Protein AF-A0AAV2Q529-F1 (afdb_monomer_lite)

Radius of gyration: 28.08 Å; chains: 1; bounding box: 54×74×66 Å

Organism: Meganyctiphanes norvegica (NCBI:txid48144)

Foldseek 3Di:
DDQFFKWKAFPPPRHTDGTRPQWFKAFQQRHGPVDDDPVCVVAPSRVVLFKIFTDPVRDDPQVVVQCVVVVNAKFFRADPVPRHTFWIFHRPDFDAGPVNPHTGHRTIGGPVGMDIDGPVNVVVVPPPDPDDDDDDDDDDDDDDDDDDDDDDDDDDDDDDDDDDDDDDDDDDPPDDDDDDDDD

Secondary structure (DSSP, 8-state):
------EEEETTT--EEE-TTS--EE-TTS-BTTS--TTTTT-HHHHT--EEEE-SSS--HHHHHHHHHTTTSEEEEE-TTT--EEEEEESSS-PBPTTSSSBPPSEEEETTTEEEE-HHHHTTT----------------------------------------------------------

Sequence (183 aa):
RMSNTENIRCRKCRHILLSGEDIVLRNAHNKPVSEDYESDMTCTSVQDKNCIYISDEELPQFISDAITEASWTKGKIHCPGCQARLGSFNFVSCIKCSCNSTSLPAVHLLTSKVDWLRPSDLSKYAISVPNQVPTPQEKSSLEAREELSALNETDLSSGESSAGFGTAYTASATGVASACSGT

Structure (mmCIF, N/CA/C/O backbone):
data_AF-A0AAV2Q529-F1
#
_entry.id   AF-A0AAV2Q529-F1
#
loop_
_atom_site.group_PDB
_atom_site.id
_atom_site.type_symbol
_atom_site.label_atom_id
_atom_site.label_alt_id
_atom_site.label_comp_id
_atom_site.label_asym_id
_atom_site.label_entity_id
_atom_site.label_seq_id
_atom_site.pdbx_PDB_ins_code
_atom_site.Cartn_x
_atom_site.Cartn_y
_atom_site.Cartn_z
_atom_site.occupancy
_atom_site.B_iso_or_equiv
_atom_site.auth_seq_id
_atom_site.auth_comp_id
_atom_site.auth_asym_id
_atom_site.auth_atom_id
_atom_site.pdbx_PDB_model_num
ATOM 1 N N . ARG A 1 1 ? -8.968 4.573 -24.707 1.00 37.94 1 ARG A N 1
ATOM 2 C CA . ARG A 1 1 ? -7.827 4.313 -23.798 1.00 37.94 1 ARG A CA 1
ATOM 3 C C . ARG A 1 1 ? -8.453 3.794 -22.507 1.00 37.94 1 ARG A C 1
ATOM 5 O O . ARG A 1 1 ? -8.999 4.595 -21.771 1.00 37.94 1 ARG A O 1
ATOM 12 N N . MET A 1 2 ? -8.589 2.475 -22.352 1.00 31.22 2 MET A N 1
ATOM 13 C CA . MET A 1 2 ? -9.257 1.886 -21.182 1.00 31.22 2 MET A CA 1
ATOM 14 C C . MET A 1 2 ? -8.255 1.869 -20.032 1.00 31.22 2 MET A C 1
ATOM 16 O O . MET A 1 2 ? -7.281 1.123 -20.081 1.00 31.22 2 MET A O 1
ATOM 20 N N . SER A 1 3 ? -8.458 2.744 -19.052 1.00 42.25 3 SER A N 1
ATOM 21 C CA . SER A 1 3 ? -7.800 2.682 -17.752 1.00 42.25 3 SER A CA 1
ATOM 22 C C . SER A 1 3 ? -8.264 1.399 -17.064 1.00 42.25 3 SER A C 1
ATOM 24 O O . SER A 1 3 ? -9.413 1.268 -16.654 1.00 42.25 3 SER A O 1
ATOM 26 N N . ASN A 1 4 ? -7.385 0.402 -17.032 1.00 44.97 4 ASN A N 1
ATOM 27 C CA . ASN A 1 4 ? -7.599 -0.840 -16.307 1.00 44.97 4 ASN A CA 1
ATOM 28 C C . ASN A 1 4 ? -7.437 -0.510 -14.815 1.00 44.97 4 ASN A C 1
ATOM 30 O O . ASN A 1 4 ? -6.320 -0.490 -14.310 1.00 44.97 4 ASN A O 1
ATOM 34 N N . THR A 1 5 ? -8.527 -0.133 -14.145 1.00 54.78 5 THR A N 1
ATOM 35 C CA . THR A 1 5 ? -8.522 0.211 -12.719 1.00 54.78 5 THR A CA 1
ATOM 36 C C . THR A 1 5 ? -8.322 -1.065 -11.905 1.00 54.78 5 THR A C 1
ATOM 38 O O . THR A 1 5 ? -9.232 -1.867 -11.688 1.00 54.78 5 THR A O 1
ATOM 41 N N . GLU A 1 6 ? -7.078 -1.312 -11.510 1.00 70.50 6 GLU A N 1
ATOM 42 C CA . GLU A 1 6 ? -6.723 -2.446 -10.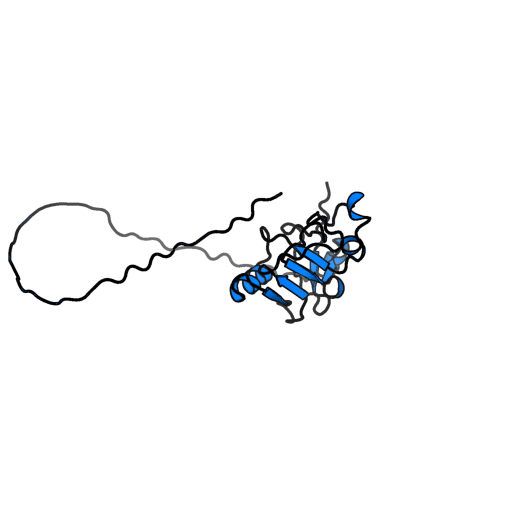668 1.00 70.50 6 GLU A CA 1
ATOM 43 C C . GLU A 1 6 ? -7.005 -2.088 -9.207 1.00 70.50 6 GLU A C 1
ATOM 45 O O . GLU A 1 6 ? -6.289 -1.308 -8.584 1.00 70.50 6 GLU A O 1
ATOM 50 N N . ASN A 1 7 ? -8.077 -2.653 -8.650 1.00 84.25 7 ASN A N 1
ATOM 51 C CA . ASN A 1 7 ? -8.392 -2.473 -7.235 1.00 84.25 7 ASN A CA 1
ATOM 52 C C . ASN A 1 7 ? -7.589 -3.478 -6.402 1.00 84.25 7 ASN A C 1
ATOM 54 O O . ASN A 1 7 ? -7.400 -4.630 -6.802 1.00 84.25 7 ASN A O 1
ATOM 58 N N . ILE A 1 8 ? -7.168 -3.085 -5.204 1.00 88.81 8 ILE A N 1
ATOM 59 C CA . ILE A 1 8 ? -6.500 -3.990 -4.264 1.00 88.81 8 ILE A CA 1
ATOM 60 C C . ILE A 1 8 ? -7.413 -4.254 -3.085 1.00 88.81 8 ILE A C 1
ATOM 62 O O . ILE A 1 8 ? -8.009 -3.343 -2.512 1.00 88.81 8 ILE A O 1
ATOM 66 N N . ARG A 1 9 ? -7.490 -5.520 -2.678 1.00 91.31 9 ARG A N 1
ATOM 67 C CA . ARG A 1 9 ? -8.253 -5.942 -1.502 1.00 91.31 9 ARG A CA 1
ATOM 68 C C . ARG A 1 9 ? -7.424 -6.769 -0.543 1.00 91.31 9 ARG A C 1
ATOM 70 O O . ARG A 1 9 ? -6.454 -7.425 -0.918 1.00 91.31 9 ARG A O 1
ATOM 77 N N . CYS A 1 10 ? -7.865 -6.816 0.704 1.00 94.56 10 CYS A N 1
ATOM 78 C CA . CYS A 1 10 ? -7.301 -7.725 1.687 1.00 94.56 10 CYS A CA 1
ATOM 79 C C . CYS A 1 10 ? -7.599 -9.180 1.303 1.00 94.56 10 CYS A C 1
ATOM 81 O O . CYS A 1 10 ? -8.757 -9.557 1.118 1.00 94.56 10 CYS A O 1
ATOM 83 N N . ARG A 1 11 ? -6.577 -10.040 1.282 1.00 93.81 11 ARG A N 1
ATOM 84 C CA . ARG A 1 11 ? -6.751 -11.468 0.978 1.00 93.81 11 ARG A CA 1
ATOM 85 C C . ARG A 1 11 ? -7.568 -12.215 2.040 1.00 93.81 11 ARG A C 1
ATOM 87 O O . ARG A 1 11 ? -8.257 -13.179 1.720 1.00 93.81 11 ARG A O 1
ATOM 94 N N . LYS A 1 12 ? -7.520 -11.762 3.303 1.00 94.81 12 LYS A N 1
ATOM 95 C CA . LYS A 1 12 ? -8.212 -12.405 4.437 1.00 94.81 12 LYS A CA 1
ATOM 96 C C . LYS A 1 12 ? -9.713 -12.106 4.461 1.00 94.81 12 LYS A C 1
ATOM 98 O O . LYS A 1 12 ? -10.503 -13.037 4.526 1.00 94.81 12 LYS A O 1
ATOM 103 N N . CYS A 1 13 ? -10.105 -10.831 4.435 1.00 95.00 13 CYS A N 1
ATOM 104 C CA . CYS A 1 13 ? -11.510 -10.423 4.589 1.00 95.00 13 CYS A CA 1
ATOM 105 C C . CYS A 1 13 ? -12.154 -9.869 3.315 1.00 95.00 13 CYS A C 1
ATOM 107 O O . CYS A 1 13 ? -13.324 -9.511 3.339 1.00 95.00 13 CYS A O 1
ATOM 109 N N . ARG A 1 14 ? -11.403 -9.773 2.211 1.00 91.56 14 ARG A N 1
ATOM 110 C CA . ARG A 1 14 ? -11.845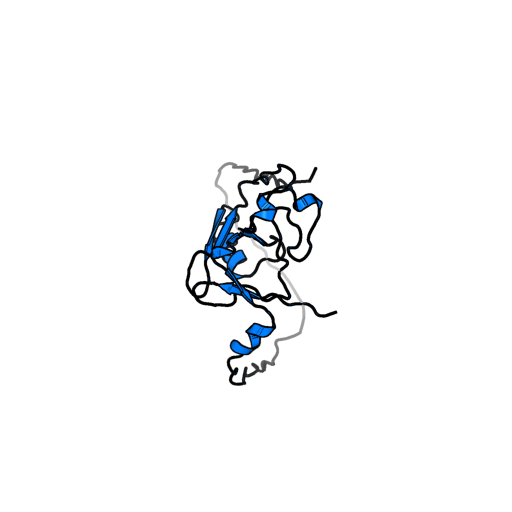 -9.216 0.920 1.00 91.56 14 ARG A CA 1
ATOM 111 C C . ARG A 1 14 ? -12.271 -7.744 0.946 1.00 91.56 14 ARG A C 1
ATOM 113 O O . ARG A 1 14 ? -12.732 -7.256 -0.078 1.00 91.56 14 ARG A O 1
ATOM 120 N N . HIS A 1 15 ? -12.053 -7.033 2.054 1.00 91.31 15 HIS A N 1
ATOM 121 C CA . HIS A 1 15 ? -12.253 -5.587 2.145 1.00 91.31 15 HIS A CA 1
ATOM 122 C C . HIS A 1 15 ? -11.388 -4.858 1.109 1.00 91.31 15 HIS A C 1
ATOM 124 O O . HIS A 1 15 ? -10.196 -5.165 0.990 1.00 91.31 15 HIS A O 1
ATOM 130 N N . ILE A 1 16 ? -11.989 -3.925 0.371 1.00 90.19 16 ILE A N 1
ATOM 131 C CA . ILE A 1 16 ? -11.302 -3.101 -0.628 1.00 90.19 16 ILE A CA 1
ATOM 132 C C . ILE A 1 16 ? -10.386 -2.126 0.103 1.00 90.19 16 ILE A C 1
ATOM 134 O O . ILE A 1 16 ? -10.824 -1.423 1.003 1.00 90.19 16 ILE A O 1
ATOM 138 N N . LEU A 1 17 ? -9.106 -2.141 -0.244 1.00 90.69 17 LEU A N 1
ATOM 139 C CA . LEU A 1 17 ? -8.079 -1.311 0.381 1.00 90.69 17 LEU A CA 1
ATOM 140 C C . LEU A 1 17 ? -7.741 -0.104 -0.488 1.00 90.69 17 LEU A C 1
ATOM 142 O O . LEU A 1 17 ? -7.551 0.983 0.040 1.00 90.69 17 LEU A O 1
ATOM 146 N N . LEU A 1 18 ? -7.636 -0.320 -1.801 1.00 87.31 18 LEU A N 1
ATOM 147 C CA . LEU A 1 18 ? -7.217 0.678 -2.781 1.00 87.31 18 LEU A CA 1
ATOM 148 C C . LEU A 1 18 ? -8.163 0.597 -3.981 1.00 87.31 18 LEU A C 1
ATOM 150 O O . LEU A 1 18 ? -8.434 -0.508 -4.469 1.00 87.31 18 LEU A O 1
ATOM 154 N N . SER A 1 19 ? -8.633 1.755 -4.438 1.00 79.75 19 SER A N 1
ATOM 155 C CA . SER A 1 19 ? -9.457 1.901 -5.638 1.00 79.75 19 SER A CA 1
ATOM 156 C C . SER A 1 19 ? -8.618 2.550 -6.740 1.00 79.75 19 SER A C 1
ATOM 158 O O . SER A 1 19 ? -7.932 3.537 -6.490 1.00 79.75 19 SER A O 1
ATOM 160 N N . GLY A 1 20 ? -8.626 1.950 -7.929 1.00 68.94 20 GLY A N 1
ATOM 161 C CA . GLY A 1 20 ? -7.602 2.078 -8.971 1.00 68.94 20 GLY A CA 1
ATOM 162 C C . GLY A 1 20 ? -7.545 3.397 -9.741 1.00 68.94 20 GLY A C 1
ATOM 163 O O . GLY A 1 20 ? -7.083 3.385 -10.878 1.00 68.94 20 GLY A O 1
ATOM 164 N N . GLU A 1 21 ? -8.015 4.500 -9.167 1.00 68.38 21 GLU A N 1
ATOM 165 C CA . GLU A 1 21 ? -7.982 5.819 -9.812 1.00 68.38 21 GLU A CA 1
ATOM 166 C C . GLU A 1 21 ? -6.964 6.764 -9.156 1.00 68.38 21 GLU A C 1
ATOM 168 O O . GLU A 1 21 ? -6.361 7.562 -9.865 1.00 68.38 21 GLU A O 1
ATOM 173 N N . ASP A 1 22 ? -6.663 6.585 -7.864 1.00 64.50 22 ASP A N 1
ATOM 174 C CA . ASP A 1 22 ? -5.897 7.580 -7.094 1.00 64.50 22 ASP A CA 1
ATOM 175 C C . ASP A 1 22 ? -4.543 7.078 -6.564 1.00 64.50 22 ASP A C 1
ATOM 177 O O . ASP A 1 22 ? -3.892 7.773 -5.789 1.00 64.50 22 ASP A O 1
ATOM 181 N N . ILE A 1 23 ? -4.134 5.841 -6.880 1.00 75.31 23 ILE A N 1
ATOM 182 C CA . ILE A 1 23 ? -2.955 5.224 -6.248 1.00 75.31 23 ILE A CA 1
ATOM 183 C C . ILE A 1 23 ? -2.055 4.559 -7.285 1.00 75.31 23 ILE A C 1
ATOM 185 O O . ILE A 1 23 ? -2.378 3.507 -7.846 1.00 75.31 23 ILE A O 1
ATOM 189 N N . VAL A 1 24 ? -0.870 5.138 -7.477 1.00 81.06 24 VAL A N 1
ATOM 190 C CA . VAL A 1 24 ? 0.184 4.566 -8.320 1.00 81.06 24 VAL A CA 1
ATOM 191 C C . VAL A 1 24 ? 0.984 3.531 -7.532 1.00 81.06 24 VAL A C 1
ATOM 193 O O . VAL A 1 24 ? 1.752 3.846 -6.621 1.00 81.06 24 VAL A O 1
ATOM 196 N N . LEU A 1 25 ? 0.835 2.267 -7.919 1.00 87.06 25 LEU A N 1
ATOM 197 C CA . LEU A 1 25 ? 1.593 1.162 -7.342 1.00 87.06 25 LEU A CA 1
ATOM 198 C C . LEU A 1 25 ? 2.964 1.054 -7.993 1.00 87.06 25 LEU A C 1
ATOM 200 O O . LEU A 1 25 ? 3.094 1.096 -9.220 1.00 87.06 25 LEU A O 1
ATOM 204 N N . ARG A 1 26 ? 3.986 0.861 -7.163 1.00 88.94 26 ARG A N 1
ATOM 205 C CA . ARG A 1 26 ? 5.387 0.857 -7.578 1.00 88.94 26 ARG A CA 1
ATOM 206 C C . ARG A 1 26 ? 6.098 -0.451 -7.248 1.00 88.94 26 ARG A C 1
ATOM 208 O O . ARG A 1 26 ? 5.731 -1.178 -6.323 1.00 88.94 26 ARG A O 1
ATOM 215 N N . ASN A 1 27 ? 7.121 -0.759 -8.034 1.00 89.81 27 ASN A N 1
ATOM 216 C CA . ASN A 1 27 ? 8.045 -1.859 -7.796 1.00 89.81 27 ASN A CA 1
ATOM 217 C C . ASN A 1 27 ? 9.168 -1.435 -6.822 1.00 89.81 27 ASN A C 1
ATOM 219 O O . ASN A 1 27 ? 9.210 -0.300 -6.342 1.00 89.81 27 ASN A O 1
ATOM 223 N N . ALA A 1 28 ? 10.107 -2.343 -6.542 1.00 89.50 28 ALA A N 1
ATOM 224 C CA . ALA A 1 28 ? 11.244 -2.077 -5.653 1.00 89.50 28 ALA A CA 1
ATOM 225 C C . ALA A 1 28 ? 12.165 -0.934 -6.135 1.00 89.50 28 ALA A C 1
ATOM 227 O O . ALA A 1 28 ? 12.891 -0.350 -5.335 1.00 89.50 28 ALA A O 1
ATOM 228 N N . HIS A 1 29 ? 12.137 -0.589 -7.424 1.00 90.50 29 HIS A N 1
ATOM 229 C CA . HIS A 1 29 ? 12.899 0.519 -8.010 1.00 90.50 29 HIS A CA 1
ATOM 230 C C . HIS A 1 29 ? 12.085 1.812 -8.120 1.00 90.50 29 HIS A C 1
ATOM 232 O O . HIS A 1 29 ? 12.476 2.726 -8.844 1.00 90.50 29 HIS A O 1
ATOM 238 N N . ASN A 1 30 ? 10.959 1.906 -7.406 1.00 88.00 30 ASN A N 1
ATOM 239 C CA . ASN A 1 30 ? 10.074 3.067 -7.424 1.00 88.00 30 ASN A CA 1
ATOM 240 C C . ASN A 1 30 ? 9.492 3.377 -8.817 1.00 88.00 30 ASN A C 1
ATOM 242 O O . ASN A 1 30 ? 9.127 4.519 -9.102 1.00 88.00 30 ASN A O 1
ATOM 246 N N . LYS A 1 31 ? 9.389 2.373 -9.692 1.00 87.81 31 LYS A N 1
ATOM 247 C CA . LYS A 1 31 ? 8.764 2.506 -11.012 1.00 87.81 31 LYS A CA 1
ATOM 248 C C . LYS A 1 31 ? 7.363 1.895 -11.015 1.00 87.81 31 LYS A C 1
ATOM 250 O O . LYS A 1 31 ? 7.134 0.968 -10.235 1.00 87.81 31 LYS A O 1
ATOM 255 N N . PRO A 1 32 ? 6.423 2.393 -11.834 1.00 86.06 32 PRO A N 1
ATOM 256 C CA . PRO A 1 32 ? 5.067 1.858 -11.882 1.00 86.06 32 PRO A CA 1
ATOM 257 C C . PRO A 1 32 ? 5.062 0.362 -12.218 1.00 86.06 32 PRO A C 1
ATOM 259 O O . PRO A 1 32 ? 5.791 -0.094 -13.094 1.00 86.06 32 PRO A O 1
ATOM 262 N N . VAL A 1 33 ? 4.221 -0.408 -11.523 1.00 79.69 33 VAL A N 1
ATOM 263 C CA . VAL A 1 33 ? 4.104 -1.870 -11.719 1.00 79.69 33 VAL A CA 1
ATOM 264 C C . VAL A 1 33 ? 3.489 -2.229 -13.081 1.00 79.69 33 VAL A C 1
ATOM 266 O O . VAL A 1 33 ? 3.658 -3.349 -13.551 1.00 79.69 33 VAL A O 1
ATOM 269 N N . SER A 1 34 ? 2.807 -1.286 -13.736 1.00 71.31 34 SER A N 1
ATOM 270 C CA . SER A 1 34 ? 2.205 -1.467 -15.062 1.00 71.31 34 SER A CA 1
ATOM 271 C C . SER A 1 34 ? 3.213 -1.510 -16.214 1.00 71.31 34 SER A C 1
ATOM 273 O O . SER A 1 34 ? 2.817 -1.777 -17.347 1.00 71.31 34 SER A O 1
ATOM 275 N N . GLU A 1 35 ? 4.486 -1.206 -15.953 1.00 67.94 35 GLU A N 1
ATOM 276 C CA . GLU A 1 35 ? 5.533 -1.123 -16.967 1.00 67.94 35 GLU A CA 1
ATOM 277 C C . GLU A 1 35 ? 6.668 -2.099 -16.645 1.00 67.94 35 GLU A C 1
ATOM 279 O O . GLU A 1 35 ? 7.240 -2.093 -15.552 1.00 67.94 35 GLU A O 1
ATOM 284 N N . ASP A 1 36 ? 7.009 -2.935 -17.624 1.00 67.88 36 ASP A N 1
ATOM 285 C CA . ASP A 1 36 ? 8.182 -3.796 -17.555 1.00 67.88 36 ASP A CA 1
ATOM 286 C C . ASP A 1 36 ? 9.399 -3.015 -18.070 1.00 67.88 36 ASP A C 1
ATOM 288 O O . ASP A 1 36 ? 9.462 -2.620 -19.235 1.00 67.88 36 ASP A O 1
ATOM 292 N N . TYR A 1 37 ? 10.380 -2.784 -17.196 1.00 72.94 37 TYR A N 1
ATOM 293 C CA . TYR A 1 37 ? 11.631 -2.116 -17.550 1.00 72.94 37 TYR A CA 1
ATOM 294 C C . TYR A 1 37 ? 12.755 -3.146 -17.675 1.00 72.94 37 TYR A C 1
ATOM 296 O O . TYR A 1 37 ? 13.086 -3.825 -16.703 1.00 72.94 37 TYR A O 1
ATOM 304 N N . GLU A 1 38 ? 13.405 -3.206 -18.838 1.00 70.00 38 GLU A N 1
ATOM 305 C CA . GLU A 1 38 ? 14.525 -4.125 -19.117 1.00 70.00 38 GLU A CA 1
ATOM 306 C C . GLU A 1 38 ? 15.650 -4.035 -18.069 1.00 70.00 38 GLU A C 1
ATOM 308 O O . GLU A 1 38 ? 16.210 -5.045 -17.651 1.00 70.00 38 GLU A O 1
ATOM 313 N N . SER A 1 39 ? 15.943 -2.827 -17.571 1.00 69.25 39 SER A N 1
ATOM 314 C CA . SER A 1 39 ? 16.947 -2.613 -16.517 1.00 69.25 39 SER A CA 1
ATOM 315 C C . SER A 1 39 ? 16.605 -3.326 -15.206 1.00 69.25 39 SER A C 1
ATOM 317 O O . SER A 1 39 ? 17.494 -3.681 -14.438 1.00 69.25 39 SER A O 1
ATOM 319 N N . ASP A 1 40 ? 15.314 -3.518 -14.940 1.00 73.31 40 ASP A N 1
ATOM 320 C CA . ASP A 1 40 ? 14.802 -4.045 -13.678 1.00 73.31 40 ASP A CA 1
ATOM 321 C C . ASP A 1 40 ? 14.610 -5.562 -13.735 1.00 73.31 40 ASP A C 1
ATOM 323 O O . ASP A 1 40 ? 14.613 -6.220 -12.695 1.00 73.31 40 ASP A O 1
ATOM 327 N N . MET A 1 41 ? 14.541 -6.129 -14.945 1.00 71.94 41 MET A N 1
ATOM 328 C CA . MET A 1 41 ? 14.480 -7.572 -15.193 1.00 71.94 41 MET A CA 1
ATOM 329 C C . MET A 1 41 ? 15.713 -8.322 -14.689 1.00 71.94 41 MET A C 1
ATOM 331 O O . MET A 1 41 ? 15.663 -9.540 -14.612 1.00 71.94 41 MET A O 1
ATOM 335 N N . THR A 1 42 ? 16.808 -7.645 -14.334 1.00 83.06 42 THR A N 1
ATOM 336 C CA . THR A 1 42 ? 18.005 -8.275 -13.746 1.00 83.06 42 THR A CA 1
ATOM 337 C C . THR A 1 42 ? 18.028 -8.208 -12.216 1.00 83.06 42 THR A C 1
ATOM 339 O O . THR A 1 42 ? 18.852 -8.865 -11.581 1.00 83.06 42 THR A O 1
ATOM 342 N N . CYS A 1 43 ? 17.124 -7.438 -11.601 1.00 87.00 43 CYS A N 1
ATOM 343 C CA . CYS A 1 43 ? 17.090 -7.244 -10.159 1.00 87.00 43 CYS A CA 1
ATOM 344 C C . CYS A 1 43 ? 16.151 -8.241 -9.475 1.00 87.00 43 CYS A C 1
ATOM 346 O O . CYS A 1 43 ? 14.934 -8.201 -9.659 1.00 87.00 43 CYS A O 1
ATOM 348 N N . THR A 1 44 ? 16.703 -9.060 -8.578 1.00 86.88 44 THR A N 1
ATOM 349 C CA . THR A 1 44 ? 15.939 -10.043 -7.794 1.00 86.88 44 THR A CA 1
ATOM 350 C C . THR A 1 44 ? 14.809 -9.405 -6.983 1.00 86.88 44 THR A C 1
ATOM 352 O O . THR A 1 44 ? 13.699 -9.922 -6.973 1.00 86.88 44 THR A O 1
ATOM 355 N N . SER A 1 45 ? 15.030 -8.231 -6.374 1.00 85.31 45 SER A N 1
ATOM 356 C CA . SER A 1 45 ? 13.980 -7.548 -5.593 1.00 85.31 45 SER A CA 1
ATOM 357 C C . SER A 1 45 ? 12.762 -7.155 -6.438 1.00 85.31 45 SER A C 1
ATOM 359 O O . SER A 1 45 ? 11.647 -7.101 -5.921 1.00 85.31 45 SER A O 1
ATOM 361 N N . VAL A 1 46 ? 12.955 -6.878 -7.732 1.00 84.31 46 VAL A N 1
ATOM 362 C CA . VAL A 1 46 ? 11.853 -6.591 -8.662 1.00 84.31 46 VAL A CA 1
ATOM 363 C C . VAL A 1 46 ? 11.226 -7.890 -9.176 1.00 84.31 46 VAL A C 1
ATOM 365 O O . VAL A 1 46 ? 10.002 -7.983 -9.258 1.00 84.31 46 VAL A O 1
ATOM 368 N N . GLN A 1 47 ? 12.042 -8.903 -9.474 1.00 82.88 47 GLN A N 1
ATOM 369 C CA . GLN A 1 47 ? 11.589 -10.208 -9.969 1.00 82.88 47 GLN A CA 1
ATOM 370 C C . GLN A 1 47 ? 10.737 -10.980 -8.956 1.00 82.88 47 GLN A C 1
ATOM 372 O O . GLN A 1 47 ? 9.741 -11.592 -9.341 1.00 82.88 47 GLN A O 1
ATOM 377 N N . ASP A 1 48 ? 11.100 -10.933 -7.673 1.00 82.50 48 ASP A N 1
ATOM 378 C CA . ASP A 1 48 ? 10.435 -11.706 -6.622 1.00 82.50 48 ASP A CA 1
ATOM 379 C C . ASP A 1 48 ? 8.978 -11.277 -6.412 1.00 82.50 48 ASP A C 1
ATOM 381 O O . ASP A 1 48 ? 8.179 -12.060 -5.900 1.00 82.50 48 ASP A O 1
ATOM 385 N N . LYS A 1 49 ? 8.622 -10.033 -6.777 1.00 80.06 49 LYS A N 1
ATOM 386 C CA . LYS A 1 49 ? 7.257 -9.468 -6.692 1.00 80.06 49 LYS A CA 1
ATOM 387 C C . LYS A 1 49 ? 6.552 -9.765 -5.350 1.00 80.06 49 LYS A C 1
ATOM 389 O O . LYS A 1 49 ? 5.328 -9.868 -5.275 1.00 80.06 49 LYS A O 1
ATOM 394 N N . ASN A 1 50 ? 7.323 -9.896 -4.266 1.00 88.81 50 ASN A N 1
ATOM 395 C CA . ASN A 1 50 ? 6.821 -10.217 -2.924 1.00 88.81 50 ASN A CA 1
ATOM 396 C C . ASN A 1 50 ? 6.186 -9.004 -2.233 1.00 88.81 50 ASN A C 1
ATOM 398 O O . ASN A 1 50 ? 5.334 -9.149 -1.350 1.00 88.81 50 ASN A O 1
ATOM 402 N N . CYS A 1 51 ? 6.595 -7.808 -2.650 1.00 90.88 51 CYS A N 1
ATOM 403 C CA . CYS A 1 51 ? 6.118 -6.540 -2.132 1.00 90.88 51 CYS A CA 1
ATOM 404 C C . CYS A 1 51 ? 5.670 -5.645 -3.284 1.00 90.88 51 CYS A C 1
ATOM 406 O O . CYS A 1 51 ? 6.304 -5.607 -4.338 1.00 90.88 51 CYS A O 1
ATOM 408 N N . ILE A 1 52 ? 4.600 -4.902 -3.039 1.00 91.56 52 ILE A N 1
ATOM 409 C CA . ILE A 1 52 ? 4.208 -3.737 -3.828 1.00 91.56 52 ILE A CA 1
ATOM 410 C C . ILE A 1 52 ? 4.440 -2.499 -2.978 1.00 91.56 52 ILE A C 1
ATOM 412 O O . ILE A 1 52 ? 4.209 -2.515 -1.766 1.00 91.56 52 ILE A O 1
ATOM 416 N N . TYR A 1 53 ? 4.912 -1.441 -3.612 1.00 92.06 53 TYR A N 1
ATOM 417 C CA . TYR A 1 53 ? 5.257 -0.193 -2.957 1.00 92.06 53 TYR A CA 1
ATOM 418 C C . TYR A 1 53 ? 4.246 0.886 -3.320 1.00 92.06 53 TYR A C 1
ATOM 420 O O . TYR A 1 53 ? 3.606 0.823 -4.370 1.00 92.06 53 TYR A O 1
ATOM 428 N N . ILE A 1 54 ? 4.092 1.858 -2.429 1.00 90.75 54 ILE A N 1
ATOM 429 C CA . ILE A 1 54 ? 3.191 2.997 -2.607 1.00 90.75 54 ILE A CA 1
ATOM 430 C C . ILE A 1 54 ? 4.020 4.262 -2.394 1.00 90.75 54 ILE A C 1
ATOM 432 O O . ILE A 1 54 ? 4.867 4.295 -1.497 1.00 90.75 54 ILE A O 1
ATOM 436 N N . SER A 1 55 ? 3.802 5.269 -3.239 1.00 87.31 55 SER A N 1
ATOM 437 C CA . SER A 1 55 ? 4.384 6.599 -3.051 1.00 87.31 55 SER A CA 1
ATOM 438 C C . SER A 1 55 ? 3.903 7.229 -1.748 1.00 87.31 55 SER A C 1
ATOM 440 O O . SER A 1 55 ? 2.763 7.038 -1.339 1.00 87.31 55 SER A O 1
ATOM 442 N N . ASP A 1 56 ? 4.768 8.004 -1.113 1.00 84.50 56 ASP A N 1
ATOM 443 C CA . ASP A 1 56 ? 4.463 8.802 0.073 1.00 84.50 56 ASP A CA 1
ATOM 444 C C . ASP A 1 56 ? 3.645 10.070 -0.232 1.00 84.50 56 ASP A C 1
ATOM 446 O O . ASP A 1 56 ? 3.044 10.632 0.679 1.00 84.50 56 ASP A O 1
ATOM 450 N N . GLU A 1 57 ? 3.566 10.481 -1.500 1.00 83.69 57 GLU A N 1
ATOM 451 C CA . GLU A 1 57 ? 2.769 11.632 -1.954 1.00 83.69 57 GLU A CA 1
ATOM 452 C C . GLU A 1 57 ? 1.258 11.337 -2.029 1.00 83.69 57 GLU A C 1
ATOM 454 O O . GLU A 1 57 ? 0.438 12.192 -1.707 1.00 83.69 57 GLU A O 1
ATOM 459 N N . GLU A 1 58 ? 0.882 10.113 -2.413 1.00 81.12 58 GLU A N 1
ATOM 460 C CA . GLU A 1 58 ? -0.505 9.701 -2.689 1.00 81.12 58 GLU A CA 1
ATOM 461 C C . GLU A 1 58 ? -0.890 8.499 -1.815 1.00 81.12 58 GLU A C 1
ATOM 463 O O . GLU A 1 58 ? -1.147 7.385 -2.283 1.00 81.12 58 GLU A O 1
ATOM 468 N N . LEU A 1 59 ? -0.869 8.709 -0.496 1.00 89.00 59 LEU A N 1
ATOM 469 C CA . LEU A 1 59 ? -1.168 7.660 0.472 1.00 89.00 59 LEU A CA 1
ATOM 470 C C . LEU A 1 59 ? -2.674 7.569 0.782 1.00 89.00 59 LEU A C 1
ATOM 472 O O . LEU A 1 59 ? -3.304 8.568 1.140 1.00 89.00 59 LEU A O 1
ATOM 476 N N . PRO A 1 60 ? -3.258 6.357 0.753 1.00 90.00 60 PRO A N 1
ATOM 477 C CA . PRO A 1 60 ? -4.608 6.122 1.252 1.00 90.00 60 PRO A CA 1
ATOM 478 C C . PRO A 1 60 ? -4.729 6.506 2.727 1.00 90.00 60 PRO A C 1
ATOM 480 O O . PRO A 1 60 ? -3.833 6.198 3.516 1.00 90.00 60 PRO A O 1
ATOM 483 N N . GLN A 1 61 ? -5.881 7.059 3.121 1.00 91.00 61 GLN A N 1
ATOM 484 C CA . GLN A 1 61 ? -6.123 7.553 4.486 1.00 91.00 61 GLN A CA 1
ATOM 485 C C . GLN A 1 61 ? -5.717 6.554 5.577 1.00 91.00 61 GLN A C 1
ATOM 487 O O . GLN A 1 61 ? -4.930 6.896 6.448 1.00 91.00 61 GLN A O 1
ATOM 492 N N . PHE A 1 62 ? -6.134 5.286 5.480 1.00 92.81 62 PHE A N 1
ATOM 493 C CA . PHE A 1 62 ? -5.815 4.284 6.508 1.00 92.81 62 PHE A CA 1
ATOM 494 C C . PHE A 1 62 ? -4.306 4.014 6.681 1.00 92.81 62 PHE A C 1
ATOM 496 O O . PHE A 1 62 ? -3.884 3.515 7.724 1.00 92.81 62 PHE A O 1
ATOM 503 N N . ILE A 1 63 ? -3.489 4.290 5.657 1.00 94.12 63 ILE A N 1
ATOM 504 C CA . ILE A 1 63 ? -2.027 4.189 5.732 1.00 94.12 63 ILE A CA 1
ATOM 505 C C . ILE A 1 63 ? -1.452 5.483 6.308 1.00 94.12 63 ILE A C 1
ATOM 507 O O . ILE A 1 63 ? -0.610 5.417 7.202 1.00 94.12 63 ILE A O 1
ATOM 511 N N . SER A 1 64 ? -1.927 6.638 5.839 1.00 93.75 64 SER A N 1
ATOM 512 C CA . SER A 1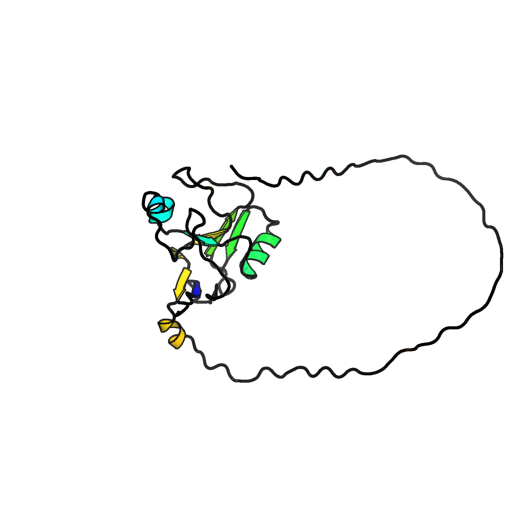 64 ? -1.535 7.960 6.344 1.00 93.75 64 SER A CA 1
ATOM 513 C C . SER A 1 64 ? -1.798 8.105 7.843 1.00 93.75 64 SER A C 1
ATOM 515 O O . SER A 1 64 ? -0.928 8.576 8.578 1.00 93.75 64 SER A O 1
ATOM 517 N N . ASP A 1 65 ? -2.946 7.621 8.316 1.00 94.69 65 ASP A N 1
ATOM 518 C CA . ASP A 1 65 ? -3.314 7.606 9.732 1.00 94.69 65 ASP A CA 1
ATOM 519 C C . ASP A 1 65 ? -2.328 6.755 10.539 1.00 94.69 65 ASP A C 1
ATOM 521 O O . ASP A 1 65 ? -1.789 7.209 11.545 1.00 94.69 65 ASP A O 1
ATOM 525 N N . ALA A 1 66 ? -2.006 5.551 10.051 1.00 95.44 66 ALA A N 1
ATOM 526 C CA . ALA A 1 66 ? -1.056 4.656 10.709 1.00 95.44 66 ALA A CA 1
ATOM 527 C C . ALA A 1 66 ? 0.371 5.235 10.759 1.00 95.44 66 ALA A C 1
ATOM 529 O O . ALA A 1 66 ? 1.103 5.011 11.725 1.00 95.44 66 ALA A O 1
ATOM 530 N N . ILE A 1 67 ? 0.787 5.974 9.726 1.00 95.50 67 ILE A N 1
ATOM 531 C CA . ILE A 1 67 ? 2.089 6.657 9.686 1.00 95.50 67 ILE A CA 1
ATOM 532 C C . ILE A 1 67 ? 2.112 7.828 10.667 1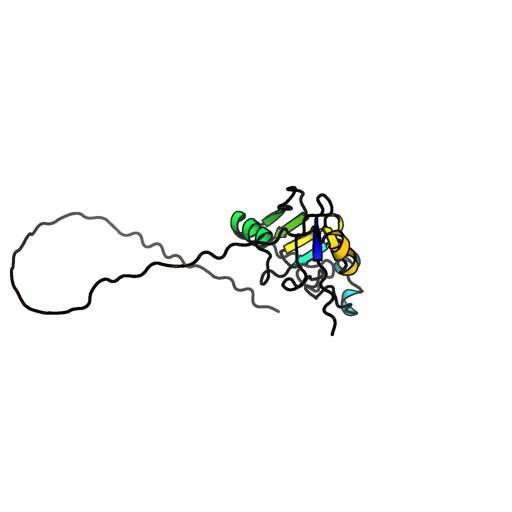.00 95.50 67 ILE A C 1
ATOM 534 O O . ILE A 1 67 ? 3.094 7.997 11.394 1.00 95.50 67 ILE A O 1
ATOM 538 N N . THR A 1 68 ? 1.030 8.604 10.708 1.00 95.62 68 THR A N 1
ATOM 539 C CA . THR A 1 68 ? 0.875 9.750 11.609 1.00 95.62 68 THR A CA 1
ATOM 540 C C . THR A 1 68 ? 0.859 9.299 13.067 1.00 95.62 68 THR A C 1
ATOM 542 O O . THR A 1 68 ? 1.571 9.875 13.885 1.00 95.62 68 THR A O 1
ATOM 545 N N . GLU A 1 69 ? 0.141 8.220 13.386 1.00 95.81 69 GLU A N 1
ATOM 546 C CA . GLU A 1 69 ? 0.131 7.602 14.719 1.00 95.81 69 GLU A CA 1
ATOM 547 C C . GLU A 1 69 ? 1.532 7.130 15.144 1.00 95.81 69 GLU A C 1
ATOM 549 O O . GLU A 1 69 ? 1.917 7.249 16.306 1.00 95.81 69 GLU A O 1
ATOM 554 N N . ALA A 1 70 ? 2.332 6.639 14.195 1.00 94.44 70 ALA A N 1
ATOM 555 C CA . ALA A 1 70 ? 3.718 6.239 14.428 1.00 94.44 70 ALA A CA 1
ATOM 556 C C . ALA A 1 70 ? 4.734 7.392 14.291 1.00 94.44 70 ALA A C 1
ATOM 558 O O . ALA A 1 70 ? 5.944 7.133 14.226 1.00 94.44 70 ALA A O 1
ATOM 559 N N . SER A 1 71 ? 4.272 8.643 14.207 1.00 95.62 71 SER A N 1
ATOM 560 C CA . SER A 1 71 ? 5.098 9.848 14.079 1.00 95.62 71 SER A CA 1
ATOM 561 C C . SER A 1 71 ? 6.139 9.766 12.957 1.00 95.62 71 SER A C 1
ATOM 563 O O . SER A 1 71 ? 7.295 10.133 13.162 1.00 95.62 71 SER A O 1
ATOM 565 N N . TRP A 1 72 ? 5.758 9.250 11.781 1.00 93.75 72 TRP A N 1
ATOM 566 C CA . TRP A 1 72 ? 6.642 9.162 10.606 1.00 93.75 72 TRP A CA 1
ATOM 567 C C . TRP A 1 72 ? 7.944 8.389 10.861 1.00 93.75 72 TRP A C 1
ATOM 569 O O . TRP A 1 72 ? 8.999 8.711 10.320 1.00 93.75 72 TRP A O 1
ATOM 579 N N . THR A 1 73 ? 7.888 7.351 11.700 1.00 94.50 73 THR A N 1
ATOM 580 C CA . THR A 1 73 ? 9.049 6.500 11.988 1.00 94.50 73 THR A CA 1
ATOM 581 C C . THR A 1 73 ? 8.972 5.158 11.251 1.00 94.50 73 THR A C 1
ATOM 583 O O . THR A 1 73 ? 9.114 5.084 10.030 1.00 94.50 73 THR A O 1
ATOM 586 N N . LYS A 1 74 ? 8.771 4.060 11.979 1.00 94.88 74 LYS A N 1
ATOM 587 C CA . LYS A 1 74 ? 8.614 2.708 11.448 1.00 94.88 74 LYS A CA 1
ATOM 588 C C . LYS A 1 74 ? 7.375 2.073 12.055 1.00 94.88 74 LYS A C 1
ATOM 590 O O . LYS A 1 74 ? 7.126 2.209 13.251 1.00 94.88 74 LYS A O 1
ATOM 595 N N . GLY A 1 75 ? 6.636 1.318 11.258 1.00 96.06 75 GLY A N 1
ATOM 596 C CA . GLY A 1 75 ? 5.388 0.734 11.724 1.00 96.06 75 GLY A CA 1
ATOM 597 C C . GLY A 1 75 ? 4.833 -0.348 10.817 1.00 96.06 75 GLY A C 1
ATOM 598 O O . GLY A 1 75 ? 5.453 -0.783 9.842 1.00 96.06 75 GLY A O 1
ATOM 599 N N . LYS A 1 76 ? 3.659 -0.844 11.201 1.00 96.50 76 LYS A N 1
ATOM 600 C CA . LYS A 1 76 ? 2.947 -1.930 10.524 1.00 96.50 76 LYS A CA 1
ATOM 601 C C . LYS A 1 76 ? 1.653 -1.387 9.946 1.00 96.50 76 LYS A C 1
ATOM 603 O O . LYS A 1 76 ? 0.978 -0.596 10.592 1.00 96.50 76 LYS A O 1
ATOM 608 N N . ILE A 1 77 ? 1.285 -1.891 8.775 1.00 96.94 77 ILE A N 1
ATOM 609 C CA . ILE A 1 77 ? 0.025 -1.542 8.119 1.00 96.94 77 ILE A CA 1
ATOM 610 C C . ILE A 1 77 ? -0.956 -2.685 8.347 1.00 96.94 77 ILE A C 1
ATOM 612 O O . ILE A 1 77 ? -0.650 -3.845 8.034 1.00 96.94 77 ILE A O 1
ATOM 616 N N . HIS A 1 78 ? -2.127 -2.361 8.885 1.00 97.06 78 HIS A N 1
ATOM 617 C CA . HIS A 1 78 ? -3.194 -3.315 9.172 1.00 97.06 78 HIS A CA 1
ATOM 618 C C . HIS A 1 78 ? -4.401 -3.059 8.273 1.00 97.06 78 HIS A C 1
ATOM 620 O O . HIS A 1 78 ? -4.652 -1.945 7.828 1.00 97.06 78 HIS A O 1
ATOM 626 N N . CYS A 1 79 ? -5.147 -4.120 7.981 1.00 96.50 79 CYS A N 1
ATOM 627 C CA . CYS A 1 79 ? -6.394 -4.011 7.244 1.00 96.50 79 CYS A CA 1
ATOM 628 C C . CYS A 1 79 ? -7.465 -3.342 8.119 1.00 96.50 79 CYS A C 1
ATOM 630 O O . CYS A 1 79 ? -7.753 -3.888 9.184 1.00 96.50 79 CYS A O 1
ATOM 632 N N . PRO A 1 80 ? -8.141 -2.275 7.660 1.00 95.25 80 PRO A N 1
ATOM 633 C CA . PRO A 1 80 ? -9.201 -1.632 8.440 1.00 95.25 80 PRO A CA 1
ATOM 634 C C . PRO A 1 80 ? -10.376 -2.582 8.728 1.00 95.25 80 PRO A C 1
ATOM 636 O O . PRO A 1 80 ? -10.938 -2.559 9.817 1.00 95.25 80 PRO A O 1
ATOM 639 N N . GLY A 1 81 ? -10.694 -3.495 7.801 1.00 94.88 81 GLY A N 1
ATOM 640 C CA . GLY A 1 81 ? -11.822 -4.419 7.952 1.00 94.88 81 GLY A CA 1
ATOM 641 C C . GLY A 1 81 ? -11.578 -5.647 8.840 1.00 94.88 81 GLY A C 1
ATOM 642 O O . GLY A 1 81 ? -12.534 -6.224 9.343 1.00 94.88 81 GLY A O 1
ATOM 643 N N . CYS A 1 82 ? -10.335 -6.112 9.016 1.00 96.06 82 CYS A N 1
ATOM 644 C CA . CYS A 1 82 ? -10.071 -7.332 9.808 1.00 96.06 82 CYS A CA 1
ATOM 645 C C . CYS A 1 82 ? -8.804 -7.303 10.664 1.00 96.06 82 CYS A C 1
ATOM 647 O O . CYS A 1 82 ? -8.418 -8.339 11.214 1.00 96.06 82 CYS A O 1
ATOM 649 N N . GLN A 1 83 ? -8.121 -6.158 10.714 1.00 96.25 83 GLN A N 1
ATOM 650 C CA . GLN A 1 83 ? -6.888 -5.915 11.468 1.00 96.25 83 GLN A CA 1
ATOM 651 C C . GLN A 1 83 ? -5.728 -6.870 11.133 1.00 96.25 83 GLN A C 1
ATOM 653 O O . GLN A 1 83 ? -4.706 -6.911 11.812 1.00 96.25 83 GLN A O 1
ATOM 658 N N . ALA A 1 84 ? -5.836 -7.643 10.046 1.00 96.69 84 ALA A N 1
ATOM 659 C CA . ALA A 1 84 ? -4.737 -8.467 9.570 1.00 96.69 84 ALA A CA 1
ATOM 660 C C . ALA A 1 84 ? -3.598 -7.583 9.059 1.00 96.69 84 ALA A C 1
ATOM 662 O O . ALA A 1 84 ? -3.835 -6.611 8.346 1.00 96.69 84 ALA A O 1
ATOM 663 N N . ARG A 1 85 ? -2.355 -7.957 9.372 1.00 97.06 85 ARG A N 1
ATOM 664 C CA . ARG A 1 85 ? -1.173 -7.262 8.857 1.00 97.06 85 ARG A CA 1
ATOM 665 C C . ARG A 1 85 ? -1.076 -7.419 7.337 1.00 97.06 85 ARG A C 1
ATOM 667 O O . ARG A 1 85 ? -0.994 -8.543 6.836 1.00 97.06 85 ARG A O 1
ATOM 674 N N . LEU A 1 86 ? -1.040 -6.286 6.643 1.00 96.56 86 LEU A N 1
ATOM 675 C CA . LEU A 1 86 ? -0.911 -6.178 5.190 1.00 96.56 86 LEU A CA 1
ATOM 676 C C . LEU A 1 86 ? 0.514 -5.828 4.763 1.00 96.56 86 LEU A C 1
ATOM 678 O O . LEU A 1 86 ? 0.960 -6.276 3.713 1.00 96.56 86 LEU A O 1
ATOM 682 N N . GLY A 1 87 ? 1.221 -5.043 5.577 1.00 95.88 87 GLY A N 1
ATOM 683 C CA . GLY A 1 87 ? 2.478 -4.421 5.179 1.00 95.88 87 GLY A CA 1
ATOM 684 C C . GLY A 1 87 ? 3.253 -3.793 6.327 1.00 95.88 87 GLY A C 1
ATOM 685 O O . GLY A 1 87 ? 3.021 -4.095 7.510 1.00 95.88 87 GLY A O 1
ATOM 686 N N . SER A 1 88 ? 4.176 -2.913 5.960 1.00 95.50 88 SER A N 1
ATOM 687 C CA . SER A 1 88 ? 4.954 -2.082 6.879 1.00 95.50 88 SER A CA 1
ATOM 688 C C . SER A 1 88 ? 5.394 -0.793 6.195 1.00 95.50 88 SER A C 1
ATOM 690 O O . SER A 1 88 ? 5.439 -0.712 4.969 1.00 95.50 88 SER A O 1
ATOM 692 N N . PHE A 1 89 ? 5.761 0.192 7.004 1.00 95.56 89 PHE A N 1
ATOM 693 C CA . PHE A 1 89 ? 6.440 1.394 6.540 1.00 95.56 89 PHE A CA 1
ATOM 694 C C . PHE A 1 89 ? 7.699 1.649 7.366 1.00 95.56 89 PHE A C 1
ATOM 696 O O . PHE A 1 89 ? 7.770 1.263 8.540 1.00 95.56 89 PHE A O 1
ATOM 703 N N . ASN A 1 90 ? 8.700 2.272 6.752 1.00 95.06 90 ASN A N 1
ATOM 704 C CA . ASN A 1 90 ? 9.938 2.657 7.417 1.00 95.06 90 ASN A CA 1
ATOM 705 C C . ASN A 1 90 ? 10.525 3.923 6.783 1.00 95.06 90 ASN A C 1
ATOM 707 O O . ASN A 1 90 ? 11.101 3.861 5.702 1.00 95.06 90 ASN A O 1
ATOM 711 N N . PHE A 1 91 ? 10.394 5.043 7.488 1.00 92.69 91 PHE A N 1
ATOM 712 C CA . PHE A 1 91 ? 10.928 6.351 7.104 1.00 92.69 91 PHE A CA 1
ATOM 713 C C . PHE A 1 91 ? 12.232 6.701 7.837 1.00 92.69 91 PHE A C 1
ATOM 715 O O . PHE A 1 91 ? 12.887 7.679 7.499 1.00 92.69 91 PHE A O 1
ATOM 722 N N . VAL A 1 92 ? 12.637 5.905 8.836 1.00 92.00 92 VAL A N 1
ATOM 723 C CA . VAL A 1 92 ? 13.858 6.167 9.624 1.00 92.00 92 VAL A CA 1
ATOM 724 C C . VAL A 1 92 ? 15.099 5.669 8.899 1.00 92.00 92 VAL A C 1
ATOM 726 O O . VAL A 1 92 ? 16.145 6.311 8.930 1.00 92.00 92 VAL A O 1
ATOM 729 N N . SER A 1 93 ? 15.009 4.491 8.281 1.00 87.19 93 SER A N 1
ATOM 730 C CA . SER A 1 93 ? 16.141 3.887 7.590 1.00 87.19 93 SER A CA 1
ATOM 731 C C . SER A 1 93 ? 15.853 3.764 6.105 1.00 87.19 93 SER A C 1
ATOM 733 O O . SER A 1 93 ? 14.982 2.988 5.706 1.00 87.19 93 SER A O 1
ATOM 735 N N . CYS A 1 94 ? 16.650 4.449 5.293 1.00 83.38 94 CYS A N 1
ATOM 736 C CA . CYS A 1 94 ? 16.678 4.229 3.856 1.00 83.38 94 CYS A CA 1
ATOM 737 C C . CYS A 1 94 ? 17.335 2.875 3.575 1.00 83.38 94 CYS A C 1
ATOM 739 O O . CYS A 1 94 ? 18.537 2.695 3.781 1.00 83.38 94 CYS A O 1
ATOM 741 N N . ILE A 1 95 ? 16.539 1.911 3.122 1.00 87.81 95 ILE A N 1
ATOM 742 C CA . ILE A 1 95 ? 17.034 0.591 2.736 1.00 87.81 95 ILE A CA 1
ATOM 743 C C . ILE A 1 95 ? 17.331 0.630 1.241 1.00 87.81 95 ILE A C 1
ATOM 745 O O . ILE A 1 95 ? 16.455 0.950 0.440 1.00 87.81 95 ILE A O 1
ATOM 749 N N . LYS A 1 96 ? 18.565 0.304 0.855 1.00 90.62 96 LYS A N 1
ATOM 750 C CA . LYS A 1 96 ? 18.920 0.137 -0.557 1.00 90.62 96 LYS A CA 1
ATOM 751 C C . LYS A 1 96 ? 18.401 -1.201 -1.071 1.00 90.62 96 LYS A C 1
ATOM 753 O O . LYS A 1 96 ? 18.403 -2.195 -0.346 1.00 90.62 96 LYS A O 1
ATOM 758 N N . CYS A 1 97 ? 17.966 -1.213 -2.325 1.00 90.31 97 CYS A N 1
ATOM 759 C CA . CYS A 1 97 ? 17.641 -2.435 -3.041 1.00 90.31 97 CYS A CA 1
ATOM 760 C C . CYS A 1 97 ? 18.868 -3.360 -3.082 1.00 90.31 97 CYS A C 1
ATOM 762 O O . CYS A 1 97 ? 20.003 -2.883 -3.083 1.00 90.31 97 CYS A O 1
ATOM 764 N N . SER A 1 98 ? 18.660 -4.676 -3.151 1.00 87.75 98 SER A N 1
ATOM 765 C CA . SER A 1 98 ? 19.753 -5.661 -3.189 1.00 87.75 98 SER A CA 1
ATOM 766 C C . SER A 1 98 ? 20.673 -5.533 -4.410 1.00 87.75 98 SER A C 1
ATOM 768 O O . SER A 1 98 ? 21.805 -6.001 -4.368 1.00 87.75 98 SER A O 1
ATOM 770 N N . CYS A 1 99 ? 20.215 -4.882 -5.483 1.00 88.44 99 CYS A N 1
ATOM 771 C CA . CYS A 1 99 ? 21.035 -4.529 -6.648 1.00 88.44 99 CYS A CA 1
ATOM 772 C C . CYS A 1 99 ? 21.906 -3.275 -6.436 1.00 88.44 99 CYS A C 1
ATOM 774 O O . CYS A 1 99 ? 22.650 -2.885 -7.332 1.00 88.44 99 CYS A O 1
ATOM 776 N N . ASN A 1 100 ? 21.779 -2.602 -5.288 1.00 87.38 100 ASN A N 1
ATOM 777 C CA . ASN A 1 100 ? 22.415 -1.331 -4.936 1.00 87.38 100 ASN A CA 1
ATOM 778 C C . ASN A 1 100 ? 22.113 -0.141 -5.869 1.00 87.38 100 ASN A C 1
ATOM 780 O O . ASN A 1 100 ? 22.680 0.930 -5.663 1.00 87.38 100 ASN A O 1
ATOM 784 N N . SER A 1 101 ? 21.224 -0.286 -6.855 1.00 85.00 101 SER A N 1
ATOM 785 C CA . SER A 1 101 ? 20.940 0.768 -7.837 1.00 85.00 101 SER A CA 1
ATOM 786 C C . SER A 1 101 ? 20.015 1.862 -7.305 1.00 85.00 101 SER A C 1
ATOM 788 O O . SER A 1 101 ? 20.186 3.025 -7.648 1.00 85.00 101 SER A O 1
ATOM 790 N N . THR A 1 102 ? 19.036 1.506 -6.471 1.00 87.62 102 THR A N 1
ATOM 791 C CA . THR A 1 102 ? 18.018 2.440 -5.968 1.00 87.62 102 THR A CA 1
ATOM 792 C C . THR A 1 102 ? 17.700 2.193 -4.498 1.00 87.62 102 THR A C 1
ATOM 794 O O . THR A 1 102 ? 17.883 1.091 -3.973 1.00 87.62 102 THR A O 1
ATOM 797 N N . SER A 1 103 ? 17.188 3.220 -3.825 1.00 90.19 103 SER A N 1
ATOM 798 C CA . SER A 1 103 ? 16.573 3.086 -2.502 1.00 90.19 103 SER A CA 1
ATOM 799 C C . SER A 1 103 ? 15.154 2.532 -2.632 1.00 90.19 103 SER A C 1
ATOM 801 O O . SER A 1 103 ? 14.424 2.906 -3.549 1.00 90.19 103 SER A O 1
ATOM 803 N N . LEU A 1 104 ? 14.769 1.636 -1.723 1.00 90.44 104 LEU A N 1
ATOM 804 C CA . LEU A 1 104 ? 13.414 1.097 -1.659 1.00 90.44 104 LEU A CA 1
ATOM 805 C C . LEU A 1 104 ? 12.446 2.171 -1.139 1.00 90.44 104 LEU A C 1
ATOM 807 O O . LEU A 1 104 ? 12.799 2.882 -0.192 1.00 90.44 104 LEU A O 1
ATOM 811 N N . PRO A 1 105 ? 11.219 2.257 -1.681 1.00 91.75 105 PRO A N 1
ATOM 812 C CA . PRO A 1 105 ? 10.198 3.131 -1.118 1.00 91.75 105 PRO A CA 1
ATOM 813 C C . PRO A 1 105 ? 9.857 2.748 0.329 1.00 91.75 105 PRO A C 1
ATOM 815 O O . PRO A 1 105 ? 9.857 1.568 0.699 1.00 91.75 105 PRO A O 1
ATOM 818 N N . ALA A 1 106 ? 9.541 3.752 1.148 1.00 93.56 106 ALA A N 1
ATOM 819 C CA . ALA A 1 106 ? 9.325 3.579 2.583 1.00 93.56 106 ALA A CA 1
ATOM 820 C C . ALA A 1 106 ? 8.095 2.715 2.902 1.00 93.56 106 ALA A C 1
ATOM 822 O O . ALA A 1 106 ? 8.115 1.953 3.871 1.00 93.56 106 ALA A O 1
ATOM 823 N N . VAL A 1 107 ? 7.036 2.817 2.094 1.00 94.38 107 VAL A N 1
ATOM 824 C CA . VAL A 1 107 ? 5.734 2.176 2.320 1.00 94.38 107 VAL A CA 1
ATOM 825 C C . VAL A 1 107 ? 5.566 0.978 1.389 1.00 94.38 107 VAL A C 1
ATOM 827 O O . VAL A 1 107 ? 5.681 1.107 0.170 1.00 94.38 107 VAL A O 1
ATOM 830 N N . HIS A 1 108 ? 5.262 -0.196 1.954 1.00 94.25 108 HIS A N 1
ATOM 831 C CA . HIS A 1 108 ? 5.033 -1.412 1.172 1.00 94.25 108 HIS A CA 1
ATOM 832 C C . HIS A 1 108 ? 3.934 -2.312 1.747 1.00 94.25 108 HIS A C 1
ATOM 834 O O . HIS A 1 108 ? 3.753 -2.432 2.964 1.00 94.25 108 HIS A O 1
ATOM 840 N N . LEU A 1 109 ? 3.247 -3.022 0.852 1.00 94.69 109 LEU A N 1
ATOM 841 C CA . LEU A 1 109 ? 2.297 -4.092 1.156 1.00 94.69 109 LEU A CA 1
ATOM 842 C C . LEU A 1 109 ? 2.828 -5.427 0.626 1.00 94.69 109 LEU A C 1
ATOM 844 O O . LEU A 1 109 ? 3.468 -5.489 -0.422 1.00 94.69 109 LEU A O 1
ATOM 848 N N . LEU A 1 110 ? 2.546 -6.513 1.343 1.00 95.06 110 LEU A N 1
ATOM 849 C CA . LEU A 1 110 ? 2.945 -7.856 0.933 1.00 95.06 110 LEU A CA 1
ATOM 850 C C . LEU A 1 110 ? 1.930 -8.412 -0.064 1.00 95.06 110 LEU A C 1
ATOM 852 O O . LEU A 1 110 ? 0.752 -8.563 0.275 1.00 95.06 110 LEU A O 1
ATOM 856 N N . THR A 1 111 ? 2.392 -8.836 -1.240 1.00 92.06 111 THR A N 1
ATOM 857 C CA . THR A 1 111 ? 1.536 -9.451 -2.272 1.00 92.06 111 THR A CA 1
ATOM 858 C C . THR A 1 111 ? 0.894 -10.750 -1.795 1.00 92.06 111 THR A C 1
ATOM 860 O O . THR A 1 111 ? -0.202 -11.099 -2.210 1.00 92.06 111 THR A O 1
ATOM 863 N N . SER A 1 112 ? 1.498 -11.439 -0.824 1.00 94.00 112 SER A N 1
ATOM 864 C CA . SER A 1 112 ? 0.887 -12.609 -0.182 1.00 94.00 112 SER A CA 1
ATOM 865 C C . SER A 1 112 ? -0.349 -12.285 0.673 1.00 94.00 112 SER A C 1
ATOM 867 O O . SER A 1 112 ? -1.119 -13.200 0.987 1.00 94.00 112 SER A O 1
ATOM 869 N N . LYS A 1 113 ? -0.547 -11.019 1.070 1.00 94.94 113 LYS A N 1
ATOM 870 C CA . LYS A 1 113 ? -1.615 -10.547 1.975 1.00 94.94 113 LYS A CA 1
ATOM 871 C C . LYS A 1 113 ? -2.704 -9.738 1.275 1.00 94.94 113 LYS A C 1
ATOM 873 O O . LYS A 1 113 ? -3.743 -9.476 1.891 1.00 94.94 113 LYS A O 1
ATOM 878 N N . VAL A 1 114 ? -2.497 -9.387 0.013 1.00 92.62 114 VAL A N 1
ATOM 879 C CA . VAL A 1 114 ? -3.446 -8.629 -0.801 1.00 92.62 114 VAL A CA 1
ATOM 880 C C . VAL A 1 114 ? -3.749 -9.372 -2.097 1.00 92.62 114 VAL A C 1
ATOM 882 O O . VAL A 1 114 ? -2.921 -10.136 -2.576 1.00 92.62 114 VAL A O 1
ATOM 885 N N . ASP A 1 115 ? -4.938 -9.164 -2.650 1.00 90.31 115 ASP A N 1
ATOM 886 C CA . ASP A 1 115 ? -5.307 -9.684 -3.966 1.00 90.31 115 ASP A CA 1
ATOM 887 C C . ASP A 1 115 ? -5.629 -8.522 -4.906 1.00 90.31 115 ASP A C 1
ATOM 889 O O . ASP A 1 115 ? -6.278 -7.552 -4.503 1.00 90.31 115 ASP A O 1
ATOM 893 N N . TRP A 1 116 ? -5.255 -8.687 -6.171 1.00 86.06 116 TRP A N 1
ATOM 894 C CA . TRP A 1 116 ? -5.672 -7.824 -7.266 1.00 86.06 116 TRP A CA 1
ATOM 895 C C . TRP A 1 116 ? -7.095 -8.177 -7.690 1.00 86.06 116 TRP A C 1
ATOM 897 O O . TRP A 1 116 ? -7.423 -9.344 -7.931 1.00 86.06 116 TRP A O 1
ATOM 907 N N . LEU A 1 117 ? -7.953 -7.173 -7.772 1.00 80.50 117 LEU A N 1
ATOM 908 C CA . LEU A 1 117 ? -9.276 -7.272 -8.360 1.00 80.50 117 LEU A CA 1
ATOM 909 C C . LEU A 1 117 ? -9.184 -6.813 -9.801 1.00 80.50 117 LEU A C 1
ATOM 911 O O . LEU A 1 117 ? -8.934 -5.641 -10.080 1.00 80.50 117 LEU A O 1
ATOM 915 N N . ARG A 1 118 ? -9.430 -7.745 -10.717 1.00 69.75 118 ARG A N 1
ATOM 916 C CA . ARG A 1 118 ? -9.632 -7.374 -12.111 1.00 69.75 118 ARG A CA 1
ATOM 917 C C . ARG A 1 118 ? -10.997 -6.704 -12.257 1.00 69.75 118 ARG A C 1
ATOM 919 O O . ARG A 1 118 ? -11.936 -7.121 -11.573 1.00 69.75 118 ARG A O 1
ATOM 926 N N . PRO A 1 119 ? -11.159 -5.753 -13.189 1.00 65.88 119 PRO A N 1
ATOM 927 C CA . PRO A 1 119 ? -12.451 -5.115 -13.441 1.00 65.88 119 PRO A CA 1
ATOM 928 C C . PRO A 1 119 ? -13.593 -6.118 -13.672 1.00 65.88 119 PRO A C 1
ATOM 930 O O . PRO A 1 119 ? -14.710 -5.913 -13.206 1.00 65.88 119 PRO A O 1
ATOM 933 N N . SER A 1 120 ? -13.304 -7.264 -14.300 1.00 63.69 120 SER A N 1
ATOM 934 C CA . SER A 1 120 ? -14.265 -8.358 -14.510 1.00 63.69 120 SER A CA 1
ATOM 935 C C . SER A 1 120 ? -14.842 -8.936 -13.208 1.00 63.69 120 SER A C 1
ATOM 937 O O . SER A 1 120 ? -15.992 -9.375 -13.184 1.00 63.69 120 SER A O 1
ATOM 939 N N . ASP A 1 121 ? -14.071 -8.926 -12.118 1.00 65.19 121 ASP A N 1
ATOM 940 C CA . ASP A 1 121 ? -14.476 -9.465 -10.818 1.00 65.19 121 ASP A CA 1
ATOM 941 C C . ASP A 1 121 ? -15.281 -8.469 -9.974 1.00 65.19 121 ASP A C 1
ATOM 943 O O . ASP A 1 121 ? -15.955 -8.895 -9.035 1.00 65.19 121 ASP A O 1
ATOM 947 N N . LEU A 1 122 ? -15.278 -7.173 -10.317 1.00 62.25 122 LEU A N 1
ATOM 948 C CA . LEU A 1 122 ? -16.067 -6.150 -9.612 1.00 62.25 122 LEU A CA 1
ATOM 949 C C . LEU A 1 122 ? -17.578 -6.382 -9.756 1.00 62.25 122 LEU A C 1
ATOM 951 O O . LEU A 1 122 ? -18.334 -6.074 -8.838 1.00 62.25 122 LEU A O 1
ATOM 955 N N . SER A 1 123 ? -18.011 -7.025 -10.846 1.00 63.03 123 SER A N 1
ATOM 956 C CA . SER A 1 123 ? -19.409 -7.427 -11.070 1.00 63.03 123 SER A CA 1
ATOM 957 C C . SER A 1 123 ? -19.973 -8.336 -9.966 1.00 63.03 123 SER A C 1
ATOM 959 O O . SER A 1 123 ? -21.163 -8.280 -9.672 1.00 63.03 123 SER A O 1
ATOM 961 N N . LYS A 1 124 ? -19.121 -9.129 -9.299 1.00 59.09 124 LYS A N 1
ATOM 962 C CA . LYS A 1 124 ? -19.501 -10.028 -8.191 1.00 59.09 124 LYS A CA 1
ATOM 963 C C . LYS A 1 124 ? -19.629 -9.303 -6.848 1.00 59.09 124 LYS A C 1
ATOM 965 O O . LYS A 1 124 ? -20.156 -9.873 -5.898 1.00 59.09 124 LYS A O 1
ATOM 970 N N . TYR A 1 125 ? -19.108 -8.078 -6.768 1.00 56.81 125 TYR A N 1
ATOM 971 C CA . TYR A 1 125 ? -19.086 -7.236 -5.570 1.00 56.81 125 TYR A CA 1
ATOM 972 C C . TYR A 1 125 ? -20.002 -6.017 -5.676 1.00 56.81 125 TYR A C 1
ATOM 974 O O . TYR A 1 125 ? -20.097 -5.259 -4.713 1.00 56.81 125 TYR A O 1
ATOM 982 N N . ALA A 1 126 ? -20.713 -5.852 -6.796 1.00 54.47 126 ALA A N 1
ATOM 983 C CA . ALA A 1 126 ? -21.838 -4.936 -6.910 1.00 54.47 126 ALA A CA 1
ATOM 984 C C . ALA A 1 126 ? -22.998 -5.443 -6.033 1.00 54.47 126 ALA A C 1
ATOM 986 O O . ALA A 1 126 ? -23.985 -5.998 -6.509 1.00 54.47 126 ALA A O 1
ATOM 987 N N . ILE A 1 127 ? -22.851 -5.296 -4.718 1.00 52.22 127 ILE A N 1
ATOM 988 C CA . ILE A 1 127 ? -23.963 -5.368 -3.781 1.00 52.22 127 ILE A CA 1
ATOM 989 C C . ILE A 1 127 ? -24.860 -4.187 -4.147 1.00 52.22 127 ILE A C 1
ATOM 991 O O . ILE A 1 127 ? -24.399 -3.047 -4.180 1.00 52.22 127 ILE A O 1
ATOM 995 N N . SER A 1 128 ? -26.120 -4.471 -4.473 1.00 49.19 128 SER A N 1
ATOM 996 C CA . SER A 1 128 ? -27.162 -3.476 -4.708 1.00 49.19 128 SER A CA 1
ATOM 997 C C . SER A 1 128 ? -27.150 -2.451 -3.576 1.00 49.19 128 SER A C 1
ATOM 999 O O . SER A 1 128 ? -27.570 -2.761 -2.462 1.00 49.19 128 SER A O 1
ATOM 1001 N N . VAL A 1 129 ? -26.648 -1.248 -3.846 1.00 39.31 129 VAL A N 1
ATOM 1002 C CA . VAL A 1 129 ? -26.770 -0.122 -2.924 1.00 39.31 129 VAL A CA 1
ATOM 1003 C C . VAL A 1 129 ? -28.266 0.206 -2.855 1.00 39.31 129 VAL A C 1
ATOM 1005 O O . VAL A 1 129 ? -28.829 0.568 -3.893 1.00 39.31 129 VAL A O 1
ATOM 1008 N N . PRO A 1 130 ? -28.964 0.066 -1.708 1.00 43.09 130 PRO A N 1
ATOM 1009 C CA . PRO A 1 130 ? -30.248 0.723 -1.561 1.00 43.09 130 PRO A CA 1
ATOM 1010 C C . PRO A 1 130 ? -29.997 2.225 -1.678 1.00 43.09 130 PRO A C 1
ATOM 1012 O O . PRO A 1 130 ? -29.265 2.835 -0.902 1.00 43.09 130 PRO A O 1
ATOM 1015 N N . ASN A 1 131 ? -30.562 2.779 -2.741 1.00 49.09 131 ASN A N 1
ATOM 1016 C CA . ASN A 1 131 ? -30.575 4.188 -3.064 1.00 49.09 131 ASN A CA 1
ATOM 1017 C C . ASN A 1 131 ? -31.121 4.988 -1.869 1.00 49.09 131 ASN A C 1
ATOM 1019 O O . ASN A 1 131 ? -32.275 4.777 -1.504 1.00 49.09 131 ASN A O 1
ATOM 1023 N N . GLN A 1 132 ? -30.294 5.855 -1.272 1.00 44.22 132 GLN A N 1
ATOM 1024 C CA . GLN A 1 132 ? -30.605 7.235 -0.856 1.00 44.22 132 GLN A CA 1
ATOM 1025 C C . GLN A 1 132 ? -29.559 7.752 0.144 1.00 44.22 132 GLN A C 1
ATOM 1027 O O . GLN A 1 132 ? -29.526 7.345 1.302 1.00 44.22 132 GLN A O 1
ATOM 1032 N N . VAL A 1 133 ? -28.756 8.727 -0.287 1.00 35.72 133 VAL A N 1
ATOM 1033 C CA . VAL A 1 133 ? -28.205 9.739 0.623 1.00 35.72 133 VAL A CA 1
ATOM 1034 C C . VAL A 1 133 ? -29.195 10.908 0.596 1.00 35.72 133 VAL A C 1
ATOM 1036 O O . VAL A 1 133 ? -29.335 11.529 -0.459 1.00 35.72 133 VAL A O 1
ATOM 1039 N N . PRO A 1 134 ? -29.924 11.216 1.684 1.00 37.75 134 PRO A N 1
ATOM 1040 C CA . PRO A 1 134 ? -30.641 12.477 1.774 1.00 37.75 134 PRO A CA 1
ATOM 1041 C C . PRO A 1 134 ? -29.628 13.618 1.904 1.00 37.75 134 PRO A C 1
ATOM 1043 O O . PRO A 1 134 ? -28.767 13.621 2.783 1.00 37.75 134 PRO A O 1
ATOM 1046 N N . THR A 1 135 ? -29.743 14.580 0.999 1.00 38.84 135 THR A N 1
ATOM 1047 C CA . THR A 1 135 ? -29.088 15.886 1.033 1.00 38.84 135 THR A CA 1
ATOM 1048 C C . THR A 1 135 ? -29.454 16.642 2.316 1.00 38.84 135 THR A C 1
ATOM 1050 O O . THR A 1 135 ? -30.639 16.879 2.561 1.00 38.84 135 THR A O 1
ATOM 1053 N N . PRO A 1 136 ? -28.482 17.095 3.127 1.00 39.19 136 PRO A N 1
ATOM 1054 C CA . PRO A 1 136 ? -28.745 18.112 4.137 1.00 39.19 136 PRO A CA 1
ATOM 1055 C C . PRO A 1 136 ? -28.975 19.460 3.446 1.00 39.19 136 PRO A C 1
ATOM 1057 O O . PRO A 1 136 ? -28.079 20.010 2.809 1.00 39.19 136 PRO A O 1
ATOM 1060 N N . GLN A 1 137 ? -30.200 19.977 3.532 1.00 43.00 137 GLN A N 1
ATOM 1061 C CA . GLN A 1 137 ? -30.521 21.340 3.120 1.00 43.00 137 GLN A CA 1
ATOM 1062 C C . GLN A 1 137 ? -29.968 22.316 4.165 1.00 43.00 137 GLN A C 1
ATOM 1064 O O . GLN A 1 137 ? -30.481 22.375 5.283 1.00 43.00 137 GLN A O 1
ATOM 1069 N N . GLU A 1 138 ? -28.965 23.113 3.800 1.00 44.06 138 GLU A N 1
ATOM 1070 C CA . GLU A 1 138 ? -28.628 24.318 4.556 1.00 44.06 138 GLU A CA 1
ATOM 1071 C C . GLU A 1 138 ? -29.773 25.329 4.421 1.00 44.06 138 GLU A C 1
ATOM 1073 O O . GLU A 1 138 ? -30.005 25.929 3.371 1.00 44.06 138 GLU A O 1
ATOM 1078 N N . LYS A 1 139 ? -30.514 25.507 5.514 1.00 42.25 139 LYS A N 1
ATOM 1079 C CA . LYS A 1 139 ? -31.281 26.720 5.782 1.00 42.25 139 LYS A CA 1
ATOM 1080 C C . LYS A 1 139 ? -30.794 27.285 7.103 1.00 42.25 139 LYS A C 1
ATOM 1082 O O . LYS A 1 139 ? -31.130 26.761 8.159 1.00 42.25 139 LYS A O 1
ATOM 1087 N N . SER A 1 140 ? -30.051 28.377 7.037 1.00 40.81 140 SER A N 1
ATOM 1088 C CA . SER A 1 140 ? -29.940 29.314 8.146 1.00 40.81 140 SER A CA 1
ATOM 1089 C C . SER A 1 140 ? -29.640 30.688 7.569 1.00 40.81 140 SER A C 1
ATOM 1091 O O . SER A 1 140 ? -28.594 30.919 6.972 1.00 40.81 140 SER A O 1
ATOM 1093 N N . SER A 1 141 ? -30.631 31.559 7.684 1.00 46.09 141 SER A N 1
ATOM 1094 C CA . SER A 1 141 ? -30.590 32.966 7.317 1.00 46.09 141 SER A CA 1
ATOM 1095 C C . SER A 1 141 ? -30.584 33.782 8.612 1.00 46.09 141 SER A C 1
ATOM 1097 O O . SER A 1 141 ? -31.081 33.289 9.626 1.00 46.09 141 SER A O 1
ATOM 1099 N N . LEU A 1 142 ? -30.179 35.054 8.494 1.00 48.03 142 LEU A N 1
ATOM 1100 C CA . LEU A 1 142 ? -30.380 36.187 9.421 1.00 48.03 142 LEU A CA 1
ATOM 1101 C C . LEU A 1 142 ? -29.180 36.443 10.361 1.00 48.03 142 LEU A C 1
ATOM 1103 O O . LEU A 1 142 ? -28.940 35.710 11.311 1.00 48.03 142 LEU A O 1
ATOM 1107 N N . GLU A 1 143 ? -28.257 37.334 9.982 1.00 46.50 143 GLU A N 1
ATOM 1108 C CA . GLU A 1 143 ? -28.306 38.813 10.084 1.00 46.50 143 GLU A CA 1
ATOM 1109 C C . GLU A 1 143 ? -27.770 39.333 11.429 1.00 46.50 143 GLU A C 1
ATOM 1111 O O . GLU A 1 143 ? -28.430 39.232 12.460 1.00 46.50 143 GLU A O 1
ATOM 1116 N N . ALA A 1 144 ? -26.596 39.980 11.400 1.00 37.81 144 ALA A N 1
ATOM 1117 C CA . ALA A 1 144 ? -26.218 40.962 12.413 1.00 37.81 144 ALA A CA 1
ATOM 1118 C C . ALA A 1 144 ? -25.233 42.029 11.873 1.00 37.81 144 ALA A C 1
ATOM 1120 O O . ALA A 1 144 ? -24.022 41.857 11.940 1.00 37.81 144 ALA A O 1
ATOM 1121 N N . ARG A 1 145 ? -25.821 43.152 11.426 1.00 58.38 145 ARG A N 1
ATOM 1122 C CA . ARG A 1 145 ? -25.496 44.554 11.791 1.00 58.38 145 ARG A CA 1
ATOM 1123 C C . ARG A 1 145 ? -24.225 45.221 11.225 1.00 58.38 145 ARG A C 1
ATOM 1125 O O . ARG A 1 145 ? -23.160 45.184 11.832 1.00 58.38 145 ARG A O 1
ATOM 1132 N N . GLU A 1 146 ? -24.436 46.005 10.163 1.00 48.69 146 GLU A N 1
ATOM 1133 C CA . GLU A 1 146 ? -23.823 47.333 9.969 1.00 48.69 146 GLU A CA 1
ATOM 1134 C C . GLU A 1 146 ? -24.360 48.324 11.026 1.00 48.69 146 GLU A C 1
ATOM 1136 O O . GLU A 1 146 ? -25.556 48.326 11.310 1.00 48.69 146 GLU A O 1
ATOM 1141 N N . GLU A 1 147 ? -23.506 49.124 11.669 1.00 40.78 147 GLU A N 1
ATOM 1142 C CA . GLU A 1 147 ? -23.200 50.508 11.254 1.00 40.78 147 GLU A CA 1
ATOM 1143 C C . GLU A 1 147 ? -22.277 51.204 12.274 1.00 40.78 147 GLU A C 1
ATOM 1145 O O . GLU A 1 147 ? -22.325 50.960 13.482 1.00 40.78 147 GLU A O 1
ATOM 1150 N N . LEU A 1 148 ? -21.408 52.063 11.742 1.00 43.53 148 LEU A N 1
ATOM 1151 C CA . LEU A 1 148 ? -20.454 52.913 12.445 1.00 43.53 148 LEU A CA 1
ATOM 1152 C C . LEU A 1 148 ? -21.164 54.101 13.117 1.00 43.53 148 LEU A C 1
ATOM 1154 O O . LEU A 1 148 ? -22.071 54.655 12.519 1.00 43.53 148 LEU A O 1
ATOM 1158 N N . SER A 1 149 ? -20.640 54.607 14.243 1.00 40.66 149 SER A N 1
ATOM 1159 C CA . SER A 1 149 ? -20.317 56.045 14.398 1.00 40.66 149 SER A CA 1
ATOM 1160 C C . SER A 1 149 ? -19.839 56.406 15.815 1.00 40.66 149 SER A C 1
ATOM 1162 O O . SER A 1 149 ? -20.615 56.416 16.761 1.00 40.66 149 SER A O 1
ATOM 1164 N N . ALA A 1 150 ? -18.555 56.760 15.891 1.00 41.25 150 ALA A N 1
ATOM 1165 C CA . ALA A 1 150 ? -18.019 58.028 16.397 1.00 41.25 150 ALA A CA 1
ATOM 1166 C C . ALA A 1 150 ? -18.189 58.496 17.874 1.00 41.25 150 ALA A C 1
ATOM 1168 O O . ALA A 1 150 ? -19.276 58.571 18.430 1.00 41.25 150 ALA A O 1
ATOM 1169 N N . LEU A 1 151 ? -17.051 59.030 18.355 1.00 42.50 151 LEU A N 1
ATOM 1170 C CA . LEU A 1 151 ? -16.826 60.155 19.284 1.00 42.50 151 LEU A CA 1
ATOM 1171 C C . LEU A 1 151 ? -16.535 59.897 20.773 1.00 42.50 151 LEU A C 1
ATOM 1173 O O . LEU A 1 151 ? -17.444 59.782 21.587 1.00 42.50 151 LEU A O 1
ATOM 1177 N N . ASN A 1 152 ? -15.246 60.131 21.074 1.00 38.59 152 ASN A N 1
ATOM 1178 C CA . ASN A 1 152 ? -14.706 60.895 22.212 1.00 38.59 152 ASN A CA 1
ATOM 1179 C C . ASN A 1 152 ? -14.828 60.261 23.605 1.00 38.59 152 ASN A C 1
ATOM 1181 O O . ASN A 1 152 ? -15.764 59.532 23.885 1.00 38.59 152 ASN A O 1
ATOM 1185 N N . GLU A 1 153 ? -13.997 60.552 24.591 1.00 41.28 153 GLU A N 1
ATOM 1186 C CA . GLU A 1 153 ? -12.638 61.071 24.784 1.00 41.28 153 GLU A CA 1
ATOM 1187 C C . GLU A 1 153 ? -12.423 60.917 26.311 1.00 41.28 153 GLU A C 1
ATOM 1189 O O . GLU A 1 153 ? -13.393 60.814 27.062 1.00 41.28 153 GLU A O 1
ATOM 1194 N N . THR A 1 154 ? -11.164 60.952 26.762 1.00 41.16 154 THR A N 1
ATOM 1195 C CA . THR A 1 154 ? -10.709 61.215 28.152 1.00 41.16 154 THR A CA 1
ATOM 1196 C C . THR A 1 154 ? -11.084 60.236 29.280 1.00 41.16 154 THR A C 1
ATOM 1198 O O . THR A 1 154 ? -12.249 60.015 29.578 1.00 41.16 154 THR A O 1
ATOM 1201 N N . ASP A 1 155 ? -10.071 59.671 29.954 1.00 38.72 155 ASP A N 1
ATOM 1202 C CA . ASP A 1 155 ? -9.559 60.114 31.279 1.00 38.72 155 ASP A CA 1
ATOM 1203 C C . ASP A 1 155 ? -8.588 59.027 31.816 1.00 38.72 155 ASP A C 1
ATOM 1205 O O . ASP A 1 155 ? -8.938 57.856 31.924 1.00 38.72 155 ASP A O 1
ATOM 1209 N N . LEU A 1 156 ? -7.269 59.238 31.836 1.00 42.44 156 LEU A N 1
ATOM 1210 C CA . LEU A 1 156 ? -6.473 59.741 32.967 1.00 42.44 156 LEU A CA 1
ATOM 1211 C C . LEU A 1 156 ? -6.711 59.028 34.327 1.00 42.44 156 LEU A C 1
ATOM 1213 O O . LEU A 1 156 ? -7.572 59.402 35.104 1.00 42.44 156 LEU A O 1
ATOM 1217 N N . SER A 1 157 ? -5.866 58.054 34.691 1.00 44.81 157 SER A N 1
ATOM 1218 C CA . SER A 1 157 ? -4.955 58.165 35.855 1.00 44.81 157 SER A CA 1
ATOM 1219 C C . SER A 1 157 ? -4.267 56.840 36.239 1.00 44.81 157 SER A C 1
ATOM 1221 O O . SER A 1 157 ? -4.870 55.783 36.380 1.00 44.81 157 SER A O 1
ATOM 1223 N N . SER A 1 158 ? -2.945 56.969 36.346 1.00 42.59 158 SER A N 1
ATOM 1224 C CA . SER A 1 158 ? -1.972 56.443 37.314 1.00 42.59 158 SER A CA 1
ATOM 1225 C C . SER A 1 158 ? -2.309 55.258 38.236 1.00 42.59 158 SER A C 1
ATOM 1227 O O . SER A 1 158 ? -3.247 55.293 39.023 1.00 42.59 158 SER A O 1
ATOM 1229 N N . GLY A 1 159 ? -1.383 54.292 38.265 1.00 38.41 159 GLY A N 1
ATOM 1230 C CA . GLY A 1 159 ? -1.288 53.223 39.263 1.00 38.41 159 GLY A CA 1
ATOM 1231 C C . GLY A 1 159 ? 0.074 52.523 39.205 1.00 38.41 159 GLY A C 1
ATOM 1232 O O . GLY A 1 159 ? 0.233 51.475 38.595 1.00 38.41 159 GLY A O 1
ATOM 1233 N N . GLU A 1 160 ? 1.065 53.177 39.792 1.00 37.41 160 GLU A N 1
ATOM 1234 C CA . GLU A 1 160 ? 2.419 52.729 40.127 1.00 37.41 160 GLU A CA 1
ATOM 1235 C C . GLU A 1 160 ? 2.470 51.454 41.003 1.00 37.41 160 GLU A C 1
ATOM 1237 O O . GLU A 1 160 ? 1.668 51.320 41.923 1.00 37.41 160 GLU A O 1
ATOM 1242 N N . SER A 1 161 ? 3.452 50.560 40.762 1.00 42.62 161 SER A N 1
ATOM 1243 C CA . SER A 1 161 ? 4.364 49.944 41.770 1.00 42.62 161 SER A CA 1
ATOM 1244 C C . SER A 1 161 ? 4.945 48.573 41.359 1.00 42.62 161 SER A C 1
ATOM 1246 O O . SER A 1 161 ? 4.293 47.539 41.428 1.00 42.62 161 SER A O 1
ATOM 1248 N N . SER A 1 162 ? 6.205 48.628 40.920 1.00 44.28 162 SER A N 1
ATOM 1249 C CA . SER A 1 162 ? 7.399 47.890 41.387 1.00 44.28 162 SER A CA 1
ATOM 1250 C C . SER A 1 162 ? 7.428 46.377 41.732 1.00 44.28 162 SER A C 1
ATOM 1252 O O . SER A 1 162 ? 6.708 45.856 42.573 1.00 44.28 162 SER A O 1
ATOM 1254 N N . ALA A 1 163 ? 8.531 45.797 41.220 1.00 38.59 163 ALA A N 1
ATOM 1255 C CA . ALA A 1 163 ? 9.445 44.794 41.796 1.00 38.59 163 ALA A CA 1
ATOM 1256 C C . ALA A 1 163 ? 9.280 43.310 41.405 1.00 38.59 163 ALA A C 1
ATOM 1258 O O . ALA A 1 163 ? 8.273 42.675 41.685 1.00 38.59 163 ALA A O 1
ATOM 1259 N N . GLY A 1 164 ? 10.371 42.727 40.877 1.00 38.59 164 GLY A N 1
ATOM 1260 C CA . GLY A 1 164 ? 10.603 41.279 40.945 1.00 38.59 164 GLY A CA 1
ATOM 1261 C C . GLY A 1 164 ? 11.498 40.679 39.858 1.00 38.59 164 GLY A C 1
ATOM 1262 O O . GLY A 1 164 ? 11.001 40.164 38.871 1.00 38.59 164 GLY A O 1
ATOM 1263 N N . PHE A 1 165 ? 12.812 40.743 40.078 1.00 37.91 165 PHE A N 1
ATOM 1264 C CA . PHE A 1 165 ? 13.918 39.976 39.474 1.00 37.91 165 PHE A CA 1
ATOM 1265 C C . PHE A 1 165 ? 13.609 38.602 38.829 1.00 37.91 165 PHE A C 1
ATOM 1267 O O . PHE A 1 165 ? 12.888 37.799 39.412 1.00 37.91 165 PHE A O 1
ATOM 1274 N N . GLY A 1 166 ? 14.368 38.245 37.774 1.00 36.66 166 GLY A N 1
ATOM 1275 C CA . GLY A 1 166 ? 14.804 36.847 37.591 1.00 36.66 166 GLY A CA 1
ATOM 1276 C C . GLY A 1 166 ? 15.018 36.319 36.166 1.00 36.66 166 GLY A C 1
ATOM 1277 O O . GLY A 1 166 ? 14.190 35.581 35.661 1.00 36.66 166 GLY A O 1
ATOM 1278 N N . THR A 1 167 ? 16.173 36.637 35.574 1.00 42.84 167 THR A N 1
ATOM 1279 C CA . THR A 1 167 ? 17.026 35.768 34.720 1.00 42.84 167 THR A CA 1
ATOM 1280 C C . THR A 1 167 ? 16.425 34.875 33.615 1.00 42.84 167 THR A C 1
ATOM 1282 O O . THR A 1 167 ? 15.916 33.789 33.861 1.00 42.84 167 THR A O 1
ATOM 1285 N N . ALA A 1 168 ? 16.690 35.311 32.379 1.00 45.34 168 ALA A N 1
ATOM 1286 C CA . ALA A 1 168 ? 17.220 34.579 31.221 1.00 45.34 168 ALA A CA 1
ATOM 1287 C C . ALA A 1 168 ? 17.199 33.035 31.196 1.00 45.34 168 ALA A C 1
ATOM 1289 O O . ALA A 1 168 ? 18.007 32.391 31.861 1.00 45.34 168 ALA A O 1
ATOM 1290 N N . TYR A 1 169 ? 16.474 32.487 30.213 1.00 45.75 169 TYR A N 1
ATOM 1291 C CA . TYR A 1 169 ? 16.898 31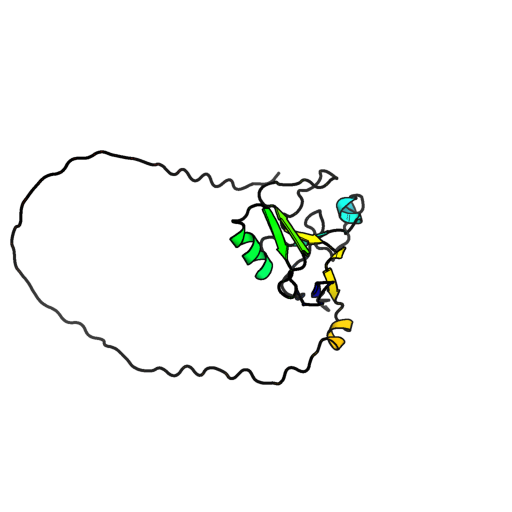.296 29.467 1.00 45.75 169 TYR A CA 1
ATOM 1292 C C . TYR A 1 169 ? 16.593 31.515 27.982 1.00 45.75 169 TYR A C 1
ATOM 1294 O O . TYR A 1 169 ? 15.440 31.562 27.558 1.00 45.75 169 TYR A O 1
ATOM 1302 N N . THR A 1 170 ? 17.645 31.685 27.190 1.00 49.28 170 THR A N 1
ATOM 1303 C CA . THR A 1 170 ? 17.602 31.590 25.734 1.00 49.28 170 THR A CA 1
ATOM 1304 C C . THR A 1 170 ? 17.672 30.111 25.363 1.00 49.28 170 THR A C 1
ATOM 1306 O O . THR A 1 170 ? 18.658 29.442 25.661 1.00 49.28 170 THR A O 1
ATOM 1309 N N . ALA A 1 171 ? 16.641 29.584 24.707 1.00 49.97 171 ALA A N 1
ATOM 1310 C CA . ALA A 1 171 ? 16.702 28.271 24.073 1.00 49.97 171 ALA A CA 1
ATOM 1311 C C . ALA A 1 171 ? 16.479 28.445 22.571 1.00 49.97 171 ALA A C 1
ATOM 1313 O O . ALA A 1 171 ? 15.358 28.534 22.076 1.00 49.97 171 ALA A O 1
ATOM 1314 N N . SER A 1 172 ? 17.598 28.542 21.863 1.00 50.09 172 SER A N 1
ATOM 1315 C CA . SER A 1 172 ? 17.693 28.505 20.412 1.00 50.09 172 SER A CA 1
ATOM 1316 C C . SER A 1 172 ? 17.274 27.117 19.923 1.00 50.09 172 SER A C 1
ATOM 1318 O O . SER A 1 172 ? 18.004 26.149 20.120 1.00 50.09 172 SER A O 1
ATOM 1320 N N . ALA A 1 173 ? 16.116 27.002 19.276 1.00 50.84 173 ALA A N 1
ATOM 1321 C CA . ALA A 1 173 ? 15.748 25.797 18.540 1.00 50.84 173 ALA A CA 1
ATOM 1322 C C . ALA A 1 173 ? 16.175 25.958 17.075 1.00 50.84 173 ALA A C 1
ATOM 1324 O O . ALA A 1 173 ? 15.423 26.434 16.228 1.00 50.84 173 ALA A O 1
ATOM 1325 N N . THR A 1 174 ? 17.416 25.577 16.773 1.00 47.84 174 THR A N 1
ATOM 1326 C CA . THR A 1 174 ? 17.855 25.311 15.400 1.00 47.84 174 THR A CA 1
ATOM 1327 C C . THR A 1 174 ? 17.218 24.005 14.934 1.00 47.84 174 THR A C 1
ATOM 1329 O O . THR A 1 174 ? 17.736 22.920 15.196 1.00 47.84 174 THR A O 1
ATOM 1332 N N . GLY A 1 175 ? 16.075 24.105 14.259 1.00 43.53 175 GLY A N 1
ATOM 1333 C CA . GLY A 1 175 ? 15.506 23.005 13.490 1.00 43.53 175 GLY A CA 1
ATOM 1334 C C . GLY A 1 175 ? 16.275 22.855 12.183 1.00 43.53 175 GLY A C 1
ATOM 1335 O O . GLY A 1 175 ? 16.054 23.608 11.239 1.00 43.53 175 GLY A O 1
ATOM 1336 N N . VAL A 1 176 ? 17.203 21.900 12.130 1.00 49.69 176 VAL A N 1
ATOM 1337 C CA . VAL A 1 176 ? 17.823 21.471 10.874 1.00 49.69 176 VAL A CA 1
ATOM 1338 C C . VAL A 1 176 ? 16.831 20.589 10.117 1.00 49.69 176 VAL A C 1
ATOM 1340 O O . VAL A 1 176 ? 16.676 19.405 10.400 1.00 49.69 176 VAL A O 1
ATOM 1343 N N . ALA A 1 177 ? 16.139 21.178 9.145 1.00 47.66 177 ALA A N 1
ATOM 1344 C CA . ALA A 1 177 ? 15.463 20.428 8.098 1.00 47.66 177 ALA A CA 1
ATOM 1345 C C . ALA A 1 177 ? 16.539 19.793 7.200 1.00 47.66 177 ALA A C 1
ATOM 1347 O O . ALA A 1 177 ? 17.177 20.480 6.404 1.00 47.66 177 ALA A O 1
ATOM 1348 N N . SER A 1 178 ? 16.784 18.489 7.352 1.00 51.56 178 SER A N 1
ATOM 1349 C CA . SER A 1 178 ? 17.562 17.728 6.368 1.00 51.56 178 SER A CA 1
ATOM 1350 C C . SER A 1 178 ? 16.646 17.323 5.220 1.00 51.56 178 SER A C 1
ATOM 1352 O O . SER A 1 178 ? 15.981 16.292 5.271 1.00 51.56 178 SER A O 1
ATOM 1354 N N . ALA A 1 179 ? 16.618 18.162 4.188 1.00 47.97 179 ALA A N 1
ATOM 1355 C CA . ALA A 1 179 ? 16.168 17.781 2.859 1.00 47.97 179 ALA A CA 1
ATOM 1356 C C . ALA A 1 179 ? 17.229 16.863 2.231 1.00 47.97 179 ALA A C 1
ATOM 1358 O O . ALA A 1 179 ? 18.404 17.227 2.158 1.00 47.97 179 ALA A O 1
ATOM 1359 N N . CYS A 1 180 ? 16.835 15.665 1.797 1.00 41.09 180 CYS A N 1
ATOM 1360 C CA . CYS A 1 180 ? 17.722 14.788 1.042 1.00 41.09 180 CYS A CA 1
ATOM 1361 C C . CYS A 1 180 ? 17.661 15.164 -0.445 1.00 41.09 180 CYS A C 1
ATOM 1363 O O . CYS A 1 180 ? 16.767 14.767 -1.185 1.00 41.09 180 CYS A O 1
ATOM 1365 N N . SER A 1 181 ? 18.621 15.983 -0.869 1.00 55.03 181 SER A N 1
ATOM 1366 C CA . SER A 1 181 ? 18.910 16.215 -2.283 1.00 55.03 181 SER A CA 1
ATOM 1367 C C . SER A 1 181 ? 19.636 15.003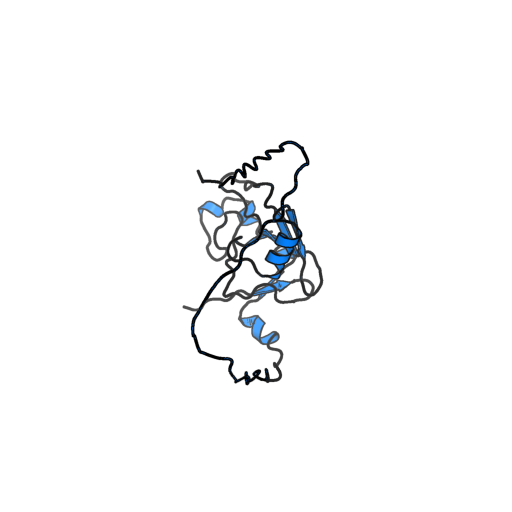 -2.863 1.00 55.03 181 SER A C 1
ATOM 1369 O O . SER A 1 181 ? 20.539 14.451 -2.232 1.00 55.03 181 SER A O 1
ATOM 1371 N N . GLY A 1 182 ? 19.207 14.594 -4.056 1.00 50.62 182 GLY A N 1
ATOM 1372 C CA . GLY A 1 182 ? 19.695 13.415 -4.757 1.00 50.62 182 GLY A CA 1
ATOM 1373 C C . GLY A 1 182 ? 21.129 13.515 -5.270 1.00 50.62 182 GLY A C 1
ATOM 1374 O O . GLY A 1 182 ? 21.675 14.602 -5.466 1.00 50.62 182 GLY A O 1
ATOM 1375 N N . THR A 1 183 ? 21.680 12.336 -5.535 1.00 46.22 183 THR A N 1
ATOM 1376 C CA . THR A 1 183 ? 22.745 12.065 -6.501 1.00 46.22 183 THR A CA 1
ATOM 1377 C C . THR A 1 183 ? 22.503 10.707 -7.139 1.00 46.22 183 THR A C 1
ATOM 1379 O O . THR A 1 183 ? 21.932 9.824 -6.455 1.00 46.22 183 THR A O 1
#

pLDDT: mean 71.99, std 21.99, range [31.22, 97.06]

InterPro domains:
  IPR033263 E3 ubiquitin-protein ligase RNF180 [PTHR46717] (3-154)